Protein AF-A0A370EJF9-F1 (afdb_monomer)

Mean predicted aligned error: 8.33 Å

Secondary structure (DSSP, 8-state):
--SS-------S--GGG----TTS-EEETTEEEEEEEEEEEE-TTS-EEEEEEEEEEEHHHHHH--HHHHHHHHHHHHHHHHHH-TTGGG-EEEEEEEEE-TTT--EEEEEEEEEE-TTS-EEEEEEEEEE-TT--EEEE-

Radius of gyration: 15.59 Å; Cα contacts (8 Å, |Δi|>4): 254; chains: 1; bounding box: 40×40×39 Å

Solvent-accessible surface area (backbone atoms only — not comparable to full-atom values): 8155 Å² total; per-residue (Å²): 140,79,97,71,94,68,82,78,78,85,70,90,79,72,93,84,69,33,69,76,69,96,80,69,63,42,80,55,98,72,27,37,35,35,60,80,39,78,26,47,44,73,37,63,80,76,41,77,40,76,24,38,34,31,40,40,29,43,51,72,62,53,72,74,58,46,56,67,53,52,54,49,38,52,51,49,47,54,47,54,57,38,70,74,38,92,47,27,81,49,36,37,69,48,36,40,41,37,36,52,39,87,91,75,66,28,34,39,36,41,36,33,29,37,26,44,49,101,85,68,47,79,40,79,49,71,37,40,31,36,22,42,87,89,53,51,75,77,47,78,90

Structure (mmCIF, N/CA/C/O backbone):
data_AF-A0A370EJF9-F1
#
_entry.id   AF-A0A370EJF9-F1
#
loop_
_atom_site.group_PDB
_atom_site.id
_atom_site.type_symbol
_atom_site.label_atom_id
_atom_site.label_alt_id
_atom_site.label_comp_id
_atom_site.label_asym_id
_atom_site.label_entity_id
_atom_site.label_seq_id
_atom_site.pdbx_PDB_ins_code
_atom_site.Cartn_x
_atom_site.Cartn_y
_atom_site.Cartn_z
_atom_site.occupancy
_atom_site.B_iso_or_equiv
_atom_site.auth_seq_id
_atom_site.auth_comp_id
_atom_site.auth_asym_id
_atom_site.auth_atom_id
_atom_site.pdbx_PDB_model_num
ATOM 1 N N . MET A 1 1 ? -1.602 20.052 15.787 1.00 32.81 1 MET A N 1
ATOM 2 C CA . MET A 1 1 ? -1.852 21.000 14.675 1.00 32.81 1 MET A CA 1
ATOM 3 C C . MET A 1 1 ? -0.710 22.010 14.601 1.00 32.81 1 MET A C 1
ATOM 5 O O . MET A 1 1 ? -0.458 22.668 15.603 1.00 32.81 1 MET A O 1
ATOM 9 N N . ASN A 1 2 ? -0.017 22.143 13.465 1.00 31.80 2 ASN A N 1
ATOM 10 C CA . ASN A 1 2 ? 0.822 23.320 13.206 1.00 31.80 2 ASN A CA 1
ATOM 11 C C . ASN A 1 2 ? 0.270 24.083 11.994 1.00 31.80 2 ASN A C 1
ATOM 13 O O . ASN A 1 2 ? -0.265 23.487 11.064 1.00 31.80 2 ASN A O 1
ATOM 17 N N . LYS A 1 3 ? 0.336 25.410 12.072 1.00 31.47 3 LYS A N 1
ATOM 18 C CA . LYS A 1 3 ? -0.604 26.367 11.476 1.00 31.47 3 LYS A CA 1
ATOM 19 C C . LYS A 1 3 ? -0.404 26.692 9.989 1.00 31.47 3 LYS A C 1
ATOM 21 O O . LYS A 1 3 ? -1.158 27.507 9.482 1.00 31.47 3 LYS A O 1
ATOM 26 N N . ASN A 1 4 ? 0.533 26.064 9.274 1.00 33.19 4 ASN A N 1
ATOM 27 C CA . ASN A 1 4 ? 0.946 26.534 7.939 1.00 33.19 4 ASN A CA 1
ATOM 28 C C . ASN A 1 4 ? 1.016 25.445 6.848 1.00 33.19 4 ASN A C 1
ATOM 30 O O . ASN A 1 4 ? 1.988 25.394 6.101 1.00 33.19 4 ASN A O 1
ATOM 34 N N . GLY A 1 5 ? -0.003 24.585 6.738 1.00 37.56 5 GLY A N 1
ATOM 35 C CA . GLY A 1 5 ? -0.481 24.047 5.447 1.00 37.56 5 GLY A CA 1
ATOM 36 C C . GLY A 1 5 ? 0.533 23.538 4.405 1.00 37.56 5 GLY A C 1
ATOM 37 O O . GLY A 1 5 ? 0.266 23.653 3.217 1.00 37.56 5 GLY A O 1
ATOM 38 N N . THR A 1 6 ? 1.682 22.988 4.807 1.00 31.28 6 THR A N 1
ATOM 39 C CA . THR A 1 6 ? 2.670 22.421 3.878 1.00 31.28 6 THR A CA 1
ATOM 40 C C . THR A 1 6 ? 3.416 21.292 4.581 1.00 31.28 6 THR A C 1
ATOM 42 O O . THR A 1 6 ? 4.227 21.530 5.480 1.00 31.28 6 THR A O 1
ATOM 45 N N . TYR A 1 7 ? 3.120 20.046 4.215 1.00 34.88 7 TYR A N 1
ATOM 46 C CA . TYR A 1 7 ? 3.861 18.891 4.713 1.00 34.88 7 TYR A CA 1
ATOM 47 C C . TYR A 1 7 ? 5.218 18.856 4.008 1.00 34.88 7 TYR A C 1
ATOM 49 O O . TYR A 1 7 ? 5.296 18.861 2.781 1.00 34.88 7 TYR A O 1
ATOM 57 N N . LYS A 1 8 ? 6.296 18.884 4.800 1.00 31.67 8 LYS A N 1
ATOM 58 C CA . LYS A 1 8 ? 7.680 18.749 4.330 1.00 31.67 8 LYS A CA 1
ATOM 59 C C . LYS A 1 8 ? 7.775 17.551 3.381 1.00 31.67 8 LYS A C 1
ATOM 61 O O . LYS A 1 8 ? 7.628 16.413 3.822 1.00 31.67 8 LYS A O 1
ATOM 66 N N . TYR A 1 9 ? 8.079 17.825 2.112 1.00 35.16 9 TYR A N 1
ATOM 67 C CA . TYR A 1 9 ? 8.645 16.852 1.181 1.00 35.16 9 TYR A CA 1
ATOM 68 C C . TYR A 1 9 ? 9.746 16.093 1.910 1.00 35.16 9 TYR A C 1
ATOM 70 O O . TYR A 1 9 ? 10.705 16.705 2.397 1.00 35.16 9 TYR A O 1
ATOM 78 N N . VAL A 1 10 ? 9.589 14.776 2.048 1.00 33.88 10 VAL A N 1
ATOM 79 C CA . VAL A 1 10 ? 10.596 13.986 2.741 1.00 33.88 10 VAL A CA 1
ATOM 80 C C . VAL A 1 10 ? 11.775 13.776 1.807 1.00 33.88 10 VAL A C 1
ATOM 82 O O . VAL A 1 10 ? 11.827 12.835 1.025 1.00 33.88 10 VAL A O 1
ATOM 85 N N . LYS A 1 11 ? 12.701 14.725 1.918 1.00 30.56 11 LYS A N 1
ATOM 86 C CA . LYS A 1 11 ? 14.081 14.677 1.456 1.00 30.56 11 LYS A CA 1
ATOM 87 C C . LYS A 1 11 ? 14.773 13.464 2.097 1.00 30.56 11 LYS A C 1
ATOM 89 O O . LYS A 1 11 ? 14.619 13.259 3.298 1.00 30.56 11 LYS A O 1
ATOM 94 N N . GLU A 1 12 ? 15.458 12.678 1.270 1.00 46.09 12 GLU A N 1
ATOM 95 C CA . GLU A 1 12 ? 16.369 11.560 1.579 1.00 46.09 12 GLU A CA 1
ATOM 96 C C . GLU A 1 12 ? 16.720 11.355 3.066 1.00 46.09 12 GLU A C 1
ATOM 98 O O . GLU A 1 12 ? 17.545 12.102 3.582 1.00 46.09 12 GLU A O 1
ATOM 103 N N . VAL A 1 13 ? 16.187 10.319 3.739 1.00 35.22 13 VAL A N 1
ATOM 104 C CA . VAL A 1 13 ? 16.800 9.758 4.965 1.00 35.22 13 VAL A CA 1
ATOM 105 C C . VAL A 1 13 ? 16.370 8.293 5.212 1.00 35.22 13 VAL A C 1
ATOM 107 O O . VAL A 1 13 ? 15.187 8.003 5.344 1.00 35.22 13 VAL A O 1
ATOM 110 N N . SER A 1 14 ? 17.380 7.417 5.297 1.00 34.59 14 SER A N 1
ATOM 111 C CA . SER A 1 14 ? 17.544 6.108 5.974 1.00 34.59 14 SER A CA 1
ATOM 112 C C . SER A 1 14 ? 16.376 5.128 6.220 1.00 34.59 14 SER A C 1
ATOM 114 O O . SER A 1 14 ? 15.350 5.465 6.803 1.00 34.59 14 SER A O 1
ATOM 116 N N . ASP A 1 15 ? 16.693 3.849 5.996 1.00 43.81 15 ASP A N 1
ATOM 117 C CA . ASP A 1 15 ? 15.992 2.572 6.246 1.00 43.81 15 ASP A CA 1
ATOM 118 C C . ASP A 1 15 ? 15.295 2.373 7.623 1.00 43.81 15 ASP A C 1
ATOM 120 O O . ASP A 1 15 ? 14.687 1.333 7.865 1.00 43.81 15 ASP A O 1
ATOM 124 N N . LYS A 1 16 ? 15.341 3.341 8.549 1.00 42.41 16 LYS A N 1
ATOM 125 C CA . LYS A 1 16 ? 14.765 3.227 9.906 1.00 42.41 16 LYS A CA 1
ATOM 126 C C . LYS A 1 16 ? 13.274 3.585 10.005 1.00 42.41 16 LYS A C 1
ATOM 128 O O . LYS A 1 16 ? 12.663 3.314 11.037 1.00 42.41 16 LYS A O 1
ATOM 133 N N . ASP A 1 17 ? 12.679 4.154 8.956 1.00 54.00 17 ASP A N 1
ATOM 134 C CA . ASP A 1 17 ? 11.293 4.656 8.970 1.00 54.00 17 ASP A CA 1
ATOM 135 C C . ASP A 1 17 ? 10.234 3.710 8.369 1.00 54.00 17 ASP A C 1
ATOM 137 O O . ASP A 1 17 ? 9.057 4.070 8.335 1.00 54.00 17 ASP A O 1
ATOM 141 N N . GLY A 1 18 ? 10.613 2.497 7.944 1.00 53.00 18 GLY A N 1
ATOM 142 C CA . GLY A 1 18 ? 9.666 1.478 7.463 1.00 53.00 18 GLY A CA 1
ATOM 143 C C . GLY A 1 18 ? 9.023 1.802 6.111 1.00 53.00 18 GLY A C 1
ATOM 144 O O . GLY A 1 18 ? 7.843 1.534 5.912 1.00 53.00 18 GLY A O 1
ATOM 145 N N . ARG A 1 19 ? 9.773 2.414 5.194 1.00 61.88 19 ARG A N 1
ATOM 146 C CA . ARG A 1 19 ? 9.307 2.744 3.838 1.00 61.88 19 ARG A CA 1
ATOM 147 C C . ARG A 1 19 ? 9.575 1.615 2.855 1.00 61.88 19 ARG A C 1
ATOM 149 O O . ARG A 1 19 ? 10.440 0.775 3.091 1.00 61.88 19 ARG A O 1
ATOM 156 N N . ILE A 1 20 ? 8.860 1.641 1.734 1.00 63.22 20 ILE A N 1
ATOM 157 C CA . ILE A 1 20 ? 9.111 0.738 0.609 1.00 63.22 20 ILE A CA 1
ATOM 158 C C . ILE A 1 20 ? 10.461 1.098 -0.015 1.00 63.22 20 ILE A C 1
ATOM 160 O O . ILE A 1 20 ? 10.662 2.2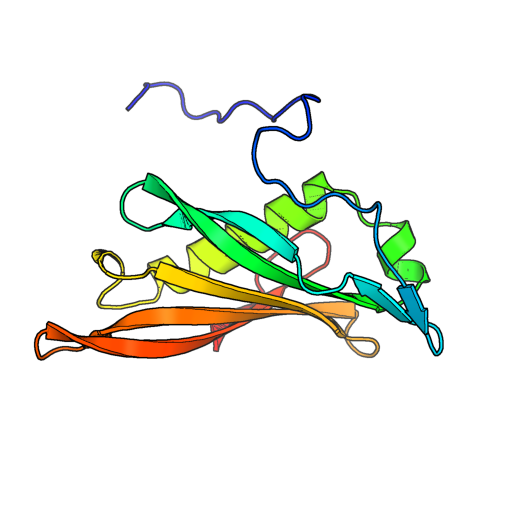53 -0.39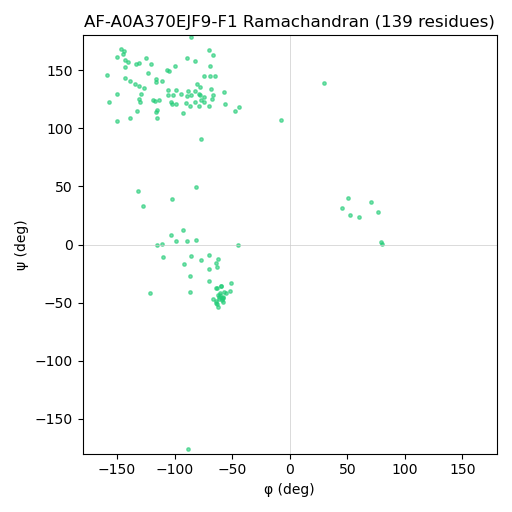2 1.00 63.22 20 ILE A O 1
ATOM 164 N N . LEU A 1 21 ? 11.349 0.106 -0.124 1.00 60.38 21 LEU A N 1
ATOM 165 C CA . LEU A 1 21 ? 12.661 0.219 -0.762 1.00 60.38 21 LEU A CA 1
ATOM 166 C C . LEU A 1 21 ? 12.730 -0.747 -1.945 1.00 60.38 21 LEU A C 1
ATOM 168 O O . LEU A 1 21 ? 12.554 -1.953 -1.768 1.00 60.38 21 LEU A O 1
ATOM 172 N N . LEU A 1 22 ? 13.034 -0.256 -3.145 1.00 65.50 22 LEU A N 1
ATOM 173 C CA . LEU A 1 22 ? 13.030 -1.060 -4.377 1.00 65.50 22 LEU A CA 1
ATOM 174 C C . LEU A 1 22 ? 14.318 -1.877 -4.564 1.00 65.50 22 LEU A C 1
ATOM 176 O O . LEU A 1 22 ? 14.950 -1.848 -5.614 1.00 65.50 22 LEU A O 1
ATOM 180 N N . LYS A 1 23 ? 14.735 -2.610 -3.528 1.00 63.72 23 LYS A N 1
ATOM 181 C CA . LYS A 1 23 ? 16.022 -3.330 -3.508 1.00 63.72 23 LYS A CA 1
ATOM 182 C C . LYS A 1 23 ? 15.892 -4.856 -3.567 1.00 63.72 23 LYS A C 1
ATOM 184 O O . LYS A 1 23 ? 16.888 -5.530 -3.787 1.00 63.72 23 LYS A O 1
ATOM 189 N N . ASN A 1 24 ? 14.680 -5.396 -3.402 1.00 68.19 24 ASN A N 1
ATOM 190 C CA . ASN A 1 24 ? 14.426 -6.836 -3.225 1.00 68.19 24 ASN A CA 1
ATOM 191 C C . ASN A 1 24 ? 13.380 -7.405 -4.201 1.00 68.19 24 ASN A C 1
ATOM 193 O O . ASN A 1 24 ? 12.611 -8.292 -3.833 1.00 68.19 24 ASN A O 1
ATOM 197 N N . PHE A 1 25 ? 13.307 -6.885 -5.427 1.00 77.88 25 PHE A N 1
ATOM 198 C CA . PHE A 1 25 ? 12.370 -7.388 -6.432 1.00 77.88 25 PHE A CA 1
ATOM 199 C C . PHE A 1 25 ? 12.906 -8.633 -7.159 1.00 77.88 25 PHE A C 1
ATOM 201 O O . PHE A 1 25 ? 14.107 -8.894 -7.199 1.00 77.88 25 PHE A O 1
ATOM 208 N N . LYS A 1 26 ? 11.990 -9.411 -7.732 1.00 85.50 26 LYS A N 1
ATOM 209 C CA . LYS A 1 26 ? 12.254 -10.570 -8.586 1.00 85.50 26 LYS A CA 1
ATOM 210 C C . LYS A 1 26 ? 11.712 -10.285 -9.979 1.00 85.50 26 LYS A C 1
ATOM 212 O O . LYS A 1 26 ? 10.619 -9.740 -10.098 1.00 85.50 26 LYS A O 1
ATOM 217 N N . GLU A 1 27 ? 12.446 -10.684 -11.009 1.00 85.38 27 GLU A N 1
ATOM 218 C CA . GLU A 1 27 ? 11.926 -10.688 -12.378 1.00 85.38 27 GLU A CA 1
ATOM 219 C C . GLU A 1 27 ? 11.371 -12.083 -12.698 1.00 85.38 27 GLU A C 1
ATOM 221 O O . GLU A 1 27 ? 12.051 -13.084 -12.458 1.00 85.38 27 GLU A O 1
ATOM 226 N N . ALA A 1 28 ? 10.144 -12.160 -13.211 1.00 84.62 28 ALA A N 1
ATOM 227 C CA . ALA A 1 28 ? 9.525 -13.399 -13.683 1.00 84.62 28 ALA A CA 1
ATOM 228 C C . ALA A 1 28 ? 8.546 -13.086 -14.821 1.00 84.62 28 ALA A C 1
ATOM 230 O O . ALA A 1 28 ? 7.712 -12.200 -14.673 1.00 84.62 28 ALA A O 1
ATOM 231 N N . ASP A 1 29 ? 8.657 -13.791 -15.950 1.00 85.62 29 ASP A N 1
ATOM 232 C CA . ASP A 1 29 ? 7.722 -13.703 -17.085 1.00 85.62 29 ASP A CA 1
ATOM 233 C C . ASP A 1 29 ? 7.428 -12.267 -17.578 1.00 85.62 29 ASP A C 1
ATOM 235 O O . ASP A 1 29 ? 6.297 -11.912 -17.894 1.00 85.62 29 ASP A O 1
ATOM 239 N N . GLY A 1 30 ? 8.456 -11.409 -17.627 1.00 82.88 30 GLY A N 1
ATOM 240 C CA . GLY A 1 30 ? 8.325 -10.001 -18.047 1.00 82.88 30 GLY A CA 1
ATOM 241 C C . GLY A 1 30 ? 7.765 -9.057 -16.972 1.00 82.88 30 GLY A C 1
ATOM 242 O O . GLY A 1 30 ? 7.617 -7.856 -17.214 1.00 82.88 30 GLY A O 1
ATOM 243 N N . LEU A 1 31 ? 7.501 -9.579 -15.775 1.00 87.38 31 LEU A N 1
ATOM 244 C CA . LEU A 1 31 ? 7.021 -8.833 -14.623 1.00 87.38 31 LEU A CA 1
ATOM 245 C C . LEU A 1 31 ? 8.127 -8.623 -13.590 1.00 87.38 31 LEU A C 1
ATOM 247 O O . LEU A 1 31 ? 9.011 -9.457 -13.392 1.00 87.38 31 LEU A O 1
ATOM 251 N N . ILE A 1 32 ? 8.015 -7.506 -12.885 1.00 88.44 32 ILE A N 1
ATOM 252 C CA . ILE A 1 32 ? 8.727 -7.192 -11.659 1.00 88.44 32 ILE A CA 1
ATOM 253 C C . ILE A 1 32 ? 7.792 -7.474 -10.493 1.00 88.44 32 ILE A C 1
ATOM 255 O O . ILE A 1 32 ? 6.716 -6.888 -10.375 1.00 88.44 32 ILE A O 1
ATOM 259 N N . ILE A 1 33 ? 8.226 -8.370 -9.617 1.00 88.06 33 ILE A N 1
ATOM 260 C CA . ILE A 1 33 ? 7.498 -8.777 -8.425 1.00 88.06 33 ILE A CA 1
ATOM 261 C C . ILE A 1 33 ? 8.308 -8.349 -7.217 1.00 88.06 33 ILE A C 1
ATOM 263 O O . ILE A 1 33 ? 9.397 -8.861 -6.961 1.00 88.06 33 ILE A O 1
ATOM 267 N N . TYR A 1 34 ? 7.752 -7.448 -6.428 1.00 84.62 34 TYR A N 1
ATOM 268 C CA . TYR A 1 34 ? 8.278 -7.142 -5.115 1.00 84.62 34 TYR A CA 1
ATOM 269 C C . TYR A 1 34 ? 7.566 -8.010 -4.074 1.00 84.62 34 TYR A C 1
ATOM 271 O O . TYR A 1 34 ? 6.349 -7.873 -3.885 1.00 84.62 34 TYR A O 1
ATOM 279 N N . PRO A 1 35 ? 8.296 -8.941 -3.434 1.00 83.75 35 PRO A N 1
ATOM 280 C CA . PRO A 1 35 ? 7.715 -9.904 -2.518 1.00 83.75 35 PRO A CA 1
ATOM 281 C C . PRO A 1 35 ? 7.163 -9.216 -1.270 1.00 83.75 35 PRO A C 1
ATOM 283 O O . PRO A 1 35 ? 7.513 -8.081 -0.949 1.00 83.75 35 PRO A O 1
ATOM 286 N N . GLU A 1 36 ? 6.308 -9.939 -0.549 1.00 87.44 36 GLU A N 1
ATOM 287 C CA . GLU A 1 36 ? 5.705 -9.441 0.682 1.00 87.44 36 GLU A CA 1
ATOM 288 C C . GLU A 1 36 ? 6.783 -9.010 1.691 1.00 87.44 36 GLU A C 1
ATOM 290 O O . GLU A 1 36 ? 7.621 -9.807 2.114 1.00 87.44 36 GLU A O 1
ATOM 295 N N . SER A 1 37 ? 6.745 -7.738 2.078 1.00 84.19 37 SER A N 1
ATOM 296 C CA . SER A 1 37 ? 7.631 -7.122 3.066 1.00 84.19 37 SER A CA 1
ATOM 297 C C . SER A 1 37 ? 6.816 -6.331 4.088 1.00 84.19 37 SER A C 1
ATOM 299 O O . SER A 1 37 ? 5.697 -5.915 3.794 1.00 84.19 37 SER A O 1
ATOM 301 N N . LEU A 1 38 ? 7.353 -6.118 5.288 1.00 85.38 38 LEU A N 1
ATOM 302 C CA . LEU A 1 38 ? 6.704 -5.264 6.283 1.00 85.38 38 LEU A CA 1
ATOM 303 C C . LEU A 1 38 ? 7.086 -3.800 6.061 1.00 85.38 38 LEU A C 1
ATOM 305 O O . LEU A 1 38 ? 8.269 -3.464 6.005 1.00 85.38 38 LEU A O 1
ATOM 309 N N . ILE A 1 39 ? 6.076 -2.939 5.985 1.00 86.38 39 ILE A N 1
ATOM 310 C CA . ILE A 1 39 ? 6.211 -1.482 5.912 1.00 86.38 39 ILE A CA 1
ATOM 311 C C . ILE A 1 39 ? 5.411 -0.825 7.032 1.00 86.38 39 ILE A C 1
ATOM 313 O O . ILE A 1 39 ? 4.501 -1.434 7.591 1.00 86.38 39 ILE A O 1
ATOM 317 N N . LYS A 1 40 ? 5.731 0.428 7.353 1.00 85.31 40 LYS A N 1
ATOM 318 C CA . LYS A 1 40 ? 5.030 1.211 8.368 1.00 85.31 40 LYS A CA 1
ATOM 319 C C . LYS A 1 40 ? 4.081 2.205 7.726 1.00 85.31 40 LYS A C 1
ATOM 321 O O . LYS A 1 40 ? 4.510 3.096 6.998 1.00 85.31 40 LYS A O 1
ATOM 326 N N . ILE A 1 41 ? 2.801 2.077 8.054 1.00 86.62 41 ILE A N 1
ATOM 327 C CA . ILE A 1 41 ? 1.736 2.972 7.595 1.00 86.62 41 ILE A CA 1
ATOM 328 C C . ILE A 1 41 ? 1.024 3.555 8.806 1.00 86.62 41 ILE A C 1
ATOM 330 O O . ILE A 1 41 ? 0.929 2.920 9.854 1.00 86.62 41 ILE A O 1
ATOM 334 N N . GLU A 1 42 ? 0.557 4.787 8.668 1.00 84.06 42 GLU A N 1
ATOM 335 C CA . GLU A 1 42 ? -0.248 5.452 9.680 1.00 84.06 42 GLU A CA 1
ATOM 336 C C . GLU A 1 42 ? -1.700 4.9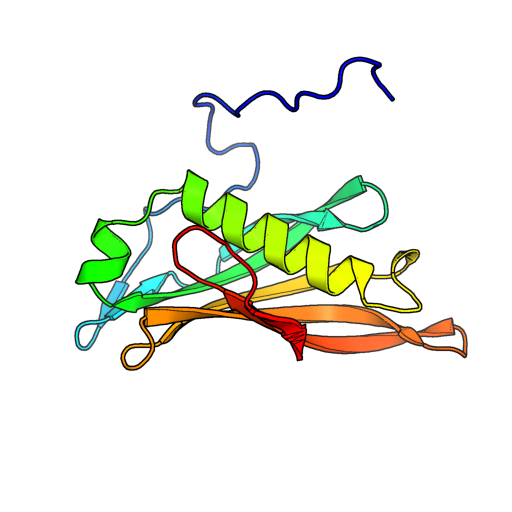42 9.648 1.00 84.06 42 GLU A C 1
ATOM 338 O O . GLU A 1 42 ? -2.324 4.873 8.585 1.00 84.06 42 GLU A O 1
ATOM 343 N N . ASN A 1 43 ? -2.228 4.541 10.807 1.00 83.81 43 ASN A N 1
ATOM 344 C CA . ASN A 1 43 ? -3.633 4.167 10.968 1.00 83.81 43 ASN A CA 1
ATOM 345 C C . ASN A 1 43 ? -4.509 5.392 11.304 1.00 83.81 43 ASN A C 1
ATOM 347 O O . ASN A 1 43 ? -4.025 6.517 11.395 1.00 83.81 43 ASN A O 1
ATOM 351 N N . ALA A 1 44 ? -5.801 5.167 11.556 1.00 84.81 44 ALA A N 1
ATOM 352 C CA . ALA A 1 44 ? -6.733 6.240 11.906 1.00 84.81 44 ALA A CA 1
ATOM 353 C C . ALA A 1 44 ? -6.432 6.964 13.238 1.00 84.81 44 ALA A C 1
ATOM 355 O O . ALA A 1 44 ? -6.948 8.057 13.455 1.00 84.81 44 ALA A O 1
ATOM 356 N N . ASP A 1 45 ? -5.598 6.380 14.108 1.00 84.62 45 ASP A N 1
ATOM 357 C CA . ASP A 1 45 ? -5.140 6.982 15.370 1.00 84.62 45 ASP A CA 1
ATOM 358 C C . ASP A 1 45 ? -3.812 7.747 15.218 1.00 84.62 45 ASP A C 1
ATOM 360 O O . ASP A 1 45 ? -3.147 8.030 16.217 1.00 84.62 45 ASP A O 1
ATOM 364 N N . GLU A 1 46 ? -3.368 8.009 13.986 1.00 83.94 46 GLU A N 1
ATOM 365 C CA . GLU A 1 46 ? -2.064 8.616 13.685 1.00 83.94 46 GLU A CA 1
ATOM 366 C C . GLU A 1 46 ? -0.868 7.779 14.202 1.00 83.94 46 GLU A C 1
ATOM 368 O O . GLU A 1 46 ? 0.237 8.279 14.434 1.00 83.94 46 GLU A O 1
ATOM 373 N N . LYS A 1 47 ? -1.062 6.464 14.401 1.00 85.62 47 LYS A N 1
ATOM 374 C CA . LYS A 1 47 ? -0.008 5.540 14.843 1.00 85.62 47 LYS A CA 1
ATOM 375 C C . LYS A 1 47 ? 0.577 4.790 13.659 1.00 85.62 47 LYS A C 1
ATOM 377 O O . LYS A 1 47 ? -0.146 4.198 12.860 1.00 85.62 47 LYS A O 1
ATOM 382 N N . LYS A 1 48 ? 1.910 4.729 13.604 1.00 87.19 48 LYS A N 1
ATOM 383 C CA . LYS A 1 48 ? 2.631 3.856 12.670 1.00 87.19 48 LYS A CA 1
ATOM 384 C C . LYS A 1 48 ? 2.449 2.392 13.081 1.00 87.19 48 LYS A C 1
ATOM 386 O O . LYS A 1 48 ? 2.886 2.005 14.165 1.00 87.19 48 LYS A O 1
ATOM 391 N N . ILE A 1 49 ? 1.865 1.590 12.201 1.00 87.31 49 ILE A N 1
ATOM 392 C CA . ILE A 1 49 ? 1.672 0.147 12.371 1.00 87.31 49 ILE A CA 1
ATOM 393 C C . ILE A 1 49 ? 2.372 -0.627 11.255 1.00 87.31 49 ILE A C 1
ATOM 395 O O . ILE A 1 49 ? 2.572 -0.092 10.165 1.00 87.31 49 ILE A O 1
ATOM 399 N N . ASP A 1 50 ? 2.715 -1.885 11.523 1.00 90.00 50 ASP A N 1
ATOM 400 C CA . ASP A 1 50 ? 3.296 -2.767 10.513 1.00 90.00 50 ASP A CA 1
ATOM 401 C C . ASP A 1 50 ? 2.201 -3.315 9.586 1.00 90.00 50 ASP A C 1
ATOM 403 O O . ASP A 1 50 ? 1.186 -3.854 10.035 1.00 90.00 50 ASP A O 1
ATOM 407 N N . VAL A 1 51 ? 2.430 -3.189 8.282 1.00 89.94 51 VAL A N 1
ATOM 408 C CA . VAL A 1 51 ? 1.529 -3.605 7.206 1.00 89.94 51 VAL A CA 1
ATOM 409 C C . VAL A 1 51 ? 2.319 -4.428 6.201 1.00 89.94 51 VAL A C 1
ATOM 411 O O . VAL A 1 51 ? 3.441 -4.082 5.836 1.00 89.94 51 VAL A O 1
ATOM 414 N N . LYS A 1 52 ? 1.734 -5.531 5.739 1.00 93.12 52 LYS A N 1
ATOM 415 C CA . LYS A 1 52 ? 2.320 -6.351 4.677 1.00 93.12 52 LYS A CA 1
ATOM 416 C C . LYS A 1 52 ? 2.161 -5.643 3.339 1.00 93.12 52 LYS A C 1
ATOM 418 O O . LYS A 1 52 ? 1.048 -5.301 2.965 1.00 93.12 52 LYS A O 1
ATOM 423 N N . PHE A 1 53 ? 3.245 -5.461 2.605 1.00 90.81 53 PHE A N 1
ATOM 424 C CA . PHE A 1 53 ? 3.243 -4.810 1.306 1.00 90.81 53 PHE A CA 1
ATOM 425 C C . PHE A 1 53 ? 3.912 -5.675 0.252 1.00 90.81 53 PHE A C 1
ATOM 427 O O . PHE A 1 53 ? 5.004 -6.196 0.472 1.00 90.81 53 PHE A O 1
ATOM 434 N N . SER A 1 54 ? 3.274 -5.770 -0.906 1.00 91.62 54 SER A N 1
ATOM 435 C CA . SER A 1 54 ? 3.817 -6.394 -2.110 1.00 91.62 54 SER A CA 1
ATOM 436 C C . SER A 1 54 ? 3.359 -5.609 -3.332 1.00 91.62 54 SER A C 1
ATOM 438 O O . SER A 1 54 ? 2.272 -5.028 -3.308 1.00 91.62 54 SER A O 1
ATOM 440 N N . PHE A 1 5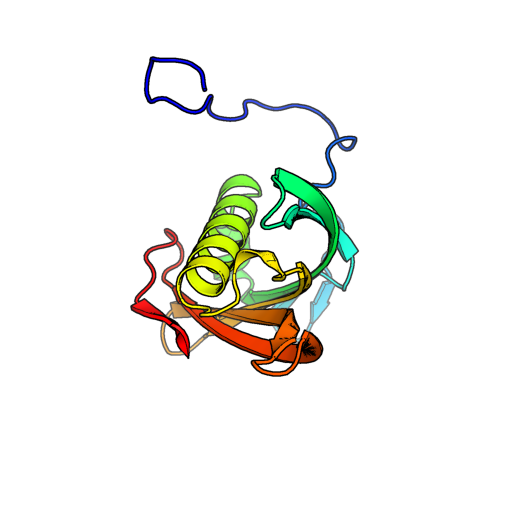5 ? 4.132 -5.639 -4.416 1.00 89.38 55 PHE A N 1
ATOM 441 C CA . PHE A 1 55 ? 3.631 -5.142 -5.695 1.00 89.38 55 PHE A CA 1
ATOM 442 C C . PHE A 1 55 ? 4.060 -6.006 -6.874 1.00 89.38 55 PHE A C 1
ATOM 444 O O . PHE A 1 55 ? 5.059 -6.723 -6.812 1.00 89.38 55 PHE A O 1
ATOM 451 N N . ILE A 1 56 ? 3.283 -5.917 -7.947 1.00 92.00 56 ILE A N 1
ATOM 452 C CA . ILE A 1 56 ? 3.524 -6.560 -9.231 1.00 92.00 56 ILE A CA 1
ATOM 453 C C . ILE A 1 56 ? 3.401 -5.485 -10.309 1.00 92.00 56 ILE A C 1
ATOM 455 O O . ILE A 1 56 ? 2.424 -4.737 -10.332 1.00 92.00 56 ILE A O 1
ATOM 459 N N . SER A 1 57 ? 4.390 -5.390 -11.191 1.00 89.88 57 SER A N 1
ATOM 460 C CA . SER A 1 57 ? 4.366 -4.463 -12.322 1.00 89.88 57 SER A CA 1
ATOM 461 C C . SER A 1 57 ? 5.043 -5.051 -13.551 1.00 89.88 57 SER A C 1
ATOM 463 O O . SER A 1 57 ? 5.795 -6.013 -13.453 1.00 89.88 57 SER A O 1
ATOM 465 N N . THR A 1 58 ? 4.799 -4.467 -14.717 1.00 88.31 58 THR A N 1
ATOM 466 C CA . THR A 1 58 ? 5.619 -4.695 -15.914 1.00 88.31 58 THR A CA 1
ATOM 467 C C . THR A 1 58 ? 6.998 -4.065 -15.741 1.00 88.31 58 THR A C 1
ATOM 469 O O . THR A 1 58 ? 7.134 -3.064 -15.038 1.00 88.31 58 THR A O 1
ATOM 472 N N . LYS A 1 59 ? 8.019 -4.590 -16.426 1.00 82.88 59 LYS A N 1
ATOM 473 C CA . LYS A 1 59 ? 9.377 -4.022 -16.374 1.00 82.88 59 LYS A CA 1
ATOM 474 C C . LYS A 1 59 ? 9.448 -2.550 -16.796 1.00 82.88 59 LYS A C 1
ATOM 476 O O . LYS A 1 59 ? 10.133 -1.772 -16.135 1.00 82.88 59 LYS A O 1
ATOM 481 N N . ASP A 1 60 ? 8.716 -2.180 -17.843 1.00 82.88 60 ASP A N 1
ATOM 482 C CA . ASP A 1 60 ? 8.709 -0.813 -18.370 1.00 82.88 60 ASP A CA 1
ATOM 483 C C . ASP A 1 60 ? 8.175 0.172 -17.329 1.00 82.88 60 ASP A C 1
ATOM 485 O O . ASP A 1 60 ? 8.878 1.103 -16.944 1.00 82.88 60 ASP A O 1
ATOM 489 N N . GLU A 1 61 ? 6.990 -0.093 -16.783 1.00 83.81 61 GLU A N 1
ATOM 490 C CA . GLU A 1 61 ? 6.408 0.742 -15.730 1.00 83.81 61 GLU A CA 1
ATOM 491 C C . GLU A 1 61 ? 7.239 0.722 -14.435 1.00 83.81 61 GLU A C 1
ATOM 493 O O . GLU A 1 61 ? 7.410 1.740 -13.772 1.00 83.81 61 GLU A O 1
ATOM 498 N N . PHE A 1 62 ? 7.827 -0.415 -14.058 1.00 82.88 62 PHE A N 1
ATOM 499 C CA . PHE A 1 62 ? 8.710 -0.447 -12.892 1.00 82.88 62 PHE A CA 1
ATOM 500 C C . PHE A 1 62 ? 9.912 0.498 -13.044 1.00 82.88 62 PHE A C 1
ATOM 502 O O . PHE A 1 62 ? 10.335 1.113 -12.068 1.00 82.88 62 PHE A O 1
ATOM 509 N N . SER A 1 63 ? 10.444 0.639 -14.262 1.00 78.56 63 SER A N 1
ATOM 510 C CA . SER A 1 63 ? 11.599 1.499 -14.536 1.00 78.56 63 SER A CA 1
ATOM 511 C C . SER A 1 63 ? 11.304 3.000 -14.424 1.00 78.56 63 SER A C 1
ATOM 513 O O . SER A 1 63 ? 12.230 3.787 -14.222 1.00 78.56 63 SER A O 1
ATOM 515 N N . THR A 1 64 ? 10.034 3.401 -14.528 1.00 79.75 64 THR A N 1
ATOM 516 C CA . THR A 1 64 ? 9.596 4.802 -14.410 1.00 79.75 64 THR A CA 1
ATOM 517 C C . THR A 1 64 ? 9.207 5.171 -12.977 1.00 79.75 64 THR A C 1
ATOM 519 O O . THR A 1 64 ? 9.156 6.355 -12.629 1.00 79.75 64 THR A O 1
ATOM 522 N N . LEU A 1 65 ? 8.965 4.177 -12.117 1.00 77.62 65 LEU A N 1
ATOM 523 C CA . LEU A 1 65 ? 8.561 4.392 -10.737 1.00 77.62 65 LEU A CA 1
ATOM 524 C C . LEU A 1 65 ? 9.724 4.786 -9.829 1.00 77.62 65 LEU A C 1
ATOM 526 O O . LEU A 1 65 ? 10.778 4.15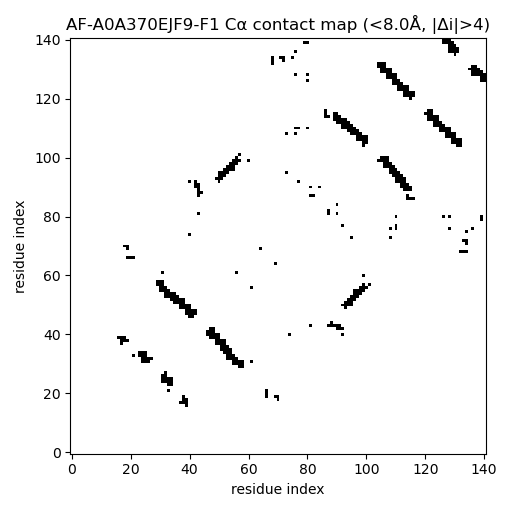4 -9.779 1.00 77.62 65 LEU A O 1
ATOM 530 N N . THR A 1 66 ? 9.465 5.784 -8.989 1.00 81.25 66 THR A N 1
ATOM 531 C CA . THR A 1 66 ? 10.336 6.113 -7.859 1.00 81.25 66 THR A CA 1
ATOM 532 C C . THR A 1 66 ? 9.769 5.532 -6.568 1.00 81.25 66 THR A C 1
ATOM 534 O O . THR A 1 66 ? 8.552 5.393 -6.420 1.00 81.25 66 THR A O 1
ATOM 537 N N . GLU A 1 67 ? 10.630 5.265 -5.582 1.00 79.62 67 GLU A N 1
ATOM 538 C CA . GLU A 1 67 ? 10.186 4.896 -4.228 1.00 79.62 67 GLU A CA 1
ATOM 539 C C . GLU A 1 67 ? 9.176 5.917 -3.680 1.00 79.62 67 GLU A C 1
ATOM 541 O O . GLU A 1 67 ? 8.163 5.543 -3.089 1.00 79.62 67 GLU A O 1
ATOM 546 N N . SER A 1 68 ? 9.405 7.210 -3.923 1.00 79.62 68 SER A N 1
ATOM 547 C CA . SER A 1 68 ? 8.495 8.289 -3.526 1.00 79.62 68 SER A CA 1
ATOM 548 C C . SER A 1 68 ? 7.113 8.159 -4.166 1.00 79.62 68 SER A C 1
ATOM 550 O O . SER A 1 68 ? 6.115 8.322 -3.466 1.00 79.62 68 SER A O 1
ATOM 552 N N . SER A 1 69 ? 7.041 7.828 -5.459 1.00 80.50 69 SER A N 1
ATOM 553 C CA . SER A 1 69 ? 5.773 7.619 -6.170 1.00 80.50 69 SER A CA 1
ATOM 554 C C . SER A 1 69 ? 4.986 6.462 -5.559 1.00 80.50 69 SER A C 1
ATOM 556 O O . SER A 1 69 ? 3.803 6.609 -5.267 1.00 80.50 69 SER A O 1
ATOM 558 N N . ILE A 1 70 ? 5.650 5.339 -5.273 1.00 82.94 70 ILE A N 1
ATOM 559 C CA . ILE A 1 70 ? 4.999 4.171 -4.667 1.00 82.94 70 ILE A CA 1
ATOM 560 C C . ILE A 1 70 ? 4.489 4.497 -3.262 1.00 82.94 70 ILE A C 1
ATOM 562 O O . ILE A 1 70 ? 3.326 4.246 -2.951 1.00 82.94 70 ILE A O 1
ATOM 566 N N . ASN A 1 71 ? 5.329 5.102 -2.418 1.00 85.31 71 ASN A N 1
ATOM 567 C CA . ASN A 1 71 ? 4.916 5.492 -1.070 1.00 85.31 71 ASN A CA 1
ATOM 568 C C . ASN A 1 71 ? 3.736 6.488 -1.110 1.00 85.31 71 ASN A C 1
ATOM 570 O O . ASN A 1 71 ? 2.839 6.399 -0.272 1.00 85.31 71 ASN A O 1
ATOM 574 N N . LEU A 1 72 ? 3.696 7.398 -2.092 1.00 84.69 72 LEU A N 1
ATOM 575 C CA . LEU A 1 72 ? 2.577 8.323 -2.286 1.00 84.69 72 LEU A CA 1
ATOM 576 C C . LEU A 1 72 ? 1.290 7.596 -2.697 1.00 84.69 72 LEU A C 1
ATOM 578 O O . LEU A 1 72 ? 0.240 7.870 -2.120 1.00 84.69 72 LEU A O 1
ATOM 582 N N . MET A 1 73 ? 1.362 6.675 -3.661 1.00 88.06 73 MET A N 1
ATOM 583 C CA . MET A 1 73 ? 0.215 5.874 -4.104 1.00 88.06 73 MET A CA 1
ATOM 584 C C . MET A 1 73 ? -0.377 5.054 -2.953 1.00 88.06 73 MET A C 1
ATOM 586 O O . MET A 1 73 ? -1.584 5.091 -2.721 1.00 88.06 73 MET A O 1
ATOM 590 N N . VAL A 1 74 ? 0.478 4.387 -2.173 1.00 90.31 74 VAL A N 1
ATOM 591 C CA . VAL A 1 74 ? 0.067 3.617 -0.990 1.00 90.31 74 VAL A CA 1
ATOM 592 C C . VAL A 1 74 ? -0.595 4.510 0.056 1.00 90.31 74 VAL A C 1
ATOM 594 O O . VAL A 1 74 ? -1.661 4.168 0.569 1.00 90.31 74 VAL A O 1
ATOM 597 N N . ALA A 1 75 ? 0.002 5.665 0.361 1.00 89.38 75 ALA A N 1
ATOM 598 C CA . ALA A 1 75 ? -0.559 6.604 1.328 1.00 89.38 75 ALA A CA 1
ATOM 599 C C . ALA A 1 75 ? -1.929 7.135 0.878 1.00 89.38 75 ALA A C 1
ATOM 601 O O . ALA A 1 75 ? -2.860 7.166 1.682 1.00 89.38 75 ALA A O 1
ATOM 602 N N . LYS A 1 76 ? -2.068 7.496 -0.405 1.00 90.69 76 LYS A N 1
ATOM 603 C CA . LYS A 1 76 ? -3.334 7.951 -0.991 1.00 90.69 76 LYS A CA 1
ATOM 604 C C . LYS A 1 76 ? -4.402 6.861 -0.949 1.00 90.69 76 LYS A C 1
ATOM 606 O O . LYS A 1 76 ? -5.476 7.117 -0.424 1.00 90.69 76 LYS A O 1
ATOM 611 N N . ALA A 1 77 ? -4.110 5.645 -1.419 1.00 91.94 77 ALA A N 1
ATOM 612 C CA . ALA A 1 77 ? -5.077 4.545 -1.372 1.00 91.94 77 ALA A CA 1
ATOM 613 C C . ALA A 1 77 ? -5.540 4.251 0.059 1.00 91.94 77 ALA A C 1
ATOM 615 O O . ALA A 1 77 ? -6.736 4.136 0.312 1.00 91.94 77 ALA A O 1
ATOM 616 N N . ASN A 1 78 ? -4.600 4.183 1.006 1.00 92.94 78 ASN A N 1
ATOM 617 C CA . ASN A 1 78 ? -4.918 3.955 2.412 1.00 92.94 78 ASN A CA 1
ATOM 618 C C . ASN A 1 78 ? -5.816 5.059 2.985 1.00 92.94 78 ASN A C 1
ATOM 620 O O . ASN A 1 78 ? -6.760 4.770 3.718 1.00 92.94 78 ASN A O 1
ATOM 624 N N . PHE A 1 79 ? -5.531 6.313 2.638 1.00 91.00 79 PHE A N 1
ATOM 625 C CA . PHE A 1 79 ? -6.335 7.457 3.043 1.00 91.00 79 PHE A CA 1
ATOM 626 C C . PHE A 1 79 ? -7.750 7.393 2.454 1.00 91.00 79 PHE A C 1
ATOM 628 O O . PHE A 1 79 ? -8.713 7.479 3.209 1.00 91.00 79 PHE A O 1
ATOM 635 N N . GLU A 1 80 ? -7.892 7.178 1.145 1.00 92.94 80 GLU A N 1
ATOM 636 C CA . GLU A 1 80 ? -9.203 7.096 0.485 1.00 92.94 80 GLU A CA 1
ATOM 637 C C . GLU A 1 80 ? -10.069 5.974 1.070 1.00 92.94 80 GLU A C 1
ATOM 639 O O . GLU A 1 80 ? -11.217 6.204 1.457 1.00 92.94 80 GLU A O 1
ATOM 644 N N . VAL A 1 81 ? -9.499 4.774 1.229 1.00 92.31 81 VAL A N 1
ATOM 645 C CA . VAL A 1 81 ? -10.196 3.639 1.850 1.00 92.31 81 VAL A CA 1
ATOM 646 C C . VAL A 1 81 ? -10.659 3.992 3.258 1.00 92.31 81 VAL A C 1
ATOM 648 O O . VAL A 1 81 ? -11.835 3.819 3.579 1.00 92.31 81 VAL A O 1
ATOM 651 N N . MET A 1 82 ? -9.768 4.535 4.089 1.00 91.50 82 MET A N 1
ATOM 652 C CA . MET A 1 82 ? -10.108 4.941 5.449 1.00 91.50 82 MET A CA 1
ATOM 653 C C . MET A 1 82 ? -11.246 5.969 5.464 1.00 91.50 82 MET A C 1
ATOM 655 O O . MET A 1 82 ? -12.171 5.841 6.263 1.00 91.50 82 MET A O 1
ATOM 659 N N . TYR A 1 83 ? -11.209 6.983 4.598 1.00 89.38 83 TYR A N 1
ATOM 660 C CA . TYR A 1 83 ? -12.200 8.062 4.596 1.00 89.38 83 TYR A CA 1
ATOM 661 C C . TYR A 1 83 ? -13.590 7.623 4.134 1.00 89.38 83 TYR A C 1
ATOM 663 O O . TYR A 1 83 ? -14.581 8.160 4.636 1.00 89.38 83 TYR A O 1
ATOM 671 N N . LEU A 1 84 ? -13.676 6.639 3.238 1.00 89.50 84 LEU A N 1
ATOM 672 C CA . LEU A 1 84 ? -14.946 6.094 2.749 1.00 89.50 84 LEU A CA 1
ATOM 673 C C . LEU A 1 84 ? -15.624 5.141 3.745 1.00 89.50 84 LEU A C 1
ATOM 675 O O . LEU A 1 84 ? -16.800 4.805 3.595 1.00 89.50 84 LEU A O 1
ATOM 679 N N . MET A 1 85 ? -14.916 4.699 4.785 1.00 86.56 85 MET A N 1
ATOM 680 C CA . MET A 1 85 ? -15.465 3.781 5.775 1.00 86.56 85 MET A CA 1
ATOM 681 C C . MET A 1 85 ? -16.294 4.488 6.848 1.00 86.56 85 MET A C 1
ATOM 683 O O . MET A 1 85 ? -15.834 5.406 7.525 1.00 86.56 85 MET A O 1
ATOM 687 N N . LYS A 1 86 ? -17.493 3.956 7.118 1.00 87.31 86 LYS A N 1
ATOM 688 C CA . LYS A 1 86 ? -18.354 4.408 8.227 1.00 87.31 86 LYS A CA 1
ATOM 689 C C . LYS A 1 86 ? -17.631 4.358 9.582 1.00 87.31 86 LYS A C 1
ATOM 691 O O . LYS A 1 86 ? -17.709 5.304 10.357 1.00 87.31 86 LYS A O 1
ATOM 696 N N . ASN A 1 87 ? -16.868 3.290 9.829 1.00 87.88 87 ASN A N 1
ATOM 697 C CA . ASN A 1 87 ? -16.153 3.048 11.089 1.00 87.88 87 ASN A CA 1
ATOM 698 C C . ASN A 1 87 ? -14.650 3.357 10.980 1.00 87.88 87 ASN A C 1
ATOM 700 O O . ASN A 1 87 ? -13.815 2.637 11.535 1.00 87.88 87 ASN A O 1
ATOM 704 N N . LYS A 1 88 ? -14.303 4.435 10.262 1.00 88.19 88 LYS A N 1
ATOM 705 C CA . LYS A 1 88 ? -12.919 4.836 9.964 1.00 88.19 88 LYS A CA 1
ATOM 706 C C . LYS A 1 88 ? -11.990 4.923 11.173 1.00 88.19 88 LYS A C 1
ATOM 708 O O . LYS A 1 88 ? -10.832 4.569 11.053 1.00 88.19 88 LYS A O 1
ATOM 713 N N . TYR A 1 89 ? -12.480 5.298 12.355 1.00 88.94 89 TYR A N 1
ATOM 714 C CA . TYR A 1 89 ? -11.652 5.390 13.572 1.00 88.94 89 TYR A CA 1
ATOM 715 C C . TYR A 1 89 ? -11.186 4.036 14.122 1.00 88.94 89 TYR A C 1
ATOM 717 O O . TYR A 1 89 ? -10.367 3.978 15.025 1.00 88.94 89 TYR A O 1
ATOM 725 N N . THR A 1 90 ? -11.709 2.938 13.584 1.00 91.00 90 THR A N 1
ATOM 726 C CA . THR A 1 90 ? -11.317 1.571 13.961 1.00 91.00 90 THR A CA 1
ATOM 727 C C . THR A 1 90 ? -10.567 0.864 12.835 1.00 91.00 90 THR A C 1
ATOM 729 O O . THR A 1 90 ? -10.180 -0.296 12.972 1.00 91.00 90 THR A O 1
ATOM 732 N N . TYR A 1 91 ? -10.368 1.566 11.716 1.00 93.31 91 TYR A N 1
ATOM 733 C CA . TYR A 1 91 ? -9.676 1.071 10.543 1.00 93.31 91 TYR A CA 1
ATOM 734 C C . TYR A 1 91 ? -8.200 0.829 10.849 1.00 93.31 91 TYR A C 1
ATOM 736 O O . TYR A 1 91 ? -7.482 1.690 11.361 1.00 93.31 91 TYR A O 1
ATOM 744 N N . THR A 1 92 ? -7.744 -0.370 10.515 1.00 94.38 92 THR A N 1
ATOM 745 C CA . THR A 1 92 ? -6.350 -0.781 10.653 1.00 94.38 92 THR A CA 1
ATOM 746 C C . THR A 1 92 ? -5.967 -1.589 9.413 1.00 94.38 92 THR A C 1
ATOM 748 O O . THR A 1 92 ? -6.439 -2.725 9.283 1.00 94.38 92 THR A O 1
ATOM 751 N N . PRO A 1 93 ? -5.130 -1.049 8.507 1.00 94.69 93 PRO A N 1
ATOM 752 C CA . PRO A 1 93 ? -4.647 -1.804 7.357 1.00 94.69 93 PRO A CA 1
ATOM 753 C C . PRO A 1 93 ? -3.779 -2.978 7.820 1.00 94.69 93 PRO A C 1
ATOM 755 O O . PRO A 1 93 ? -3.070 -2.898 8.825 1.00 94.69 93 PRO A O 1
ATOM 758 N N . LYS A 1 94 ? -3.852 -4.092 7.093 1.00 95.62 94 LYS A N 1
ATOM 759 C CA . LYS A 1 94 ? -3.112 -5.334 7.373 1.00 95.62 94 LYS A CA 1
ATOM 760 C C . LYS A 1 94 ? -2.222 -5.733 6.212 1.00 95.62 94 LYS A C 1
ATOM 762 O O . LYS A 1 94 ? -1.079 -6.143 6.427 1.00 95.62 94 LYS A O 1
ATOM 767 N N . LYS A 1 95 ? -2.739 -5.601 4.991 1.00 96.38 95 LYS A N 1
ATOM 768 C CA . LYS A 1 95 ? -2.013 -5.909 3.764 1.00 96.38 95 LYS A CA 1
ATOM 769 C C . LYS A 1 95 ? -2.369 -4.919 2.666 1.00 96.38 95 LYS A C 1
ATOM 771 O O . LYS A 1 95 ? -3.522 -4.521 2.564 1.00 96.38 95 LYS A O 1
ATOM 776 N N . ILE A 1 96 ? -1.380 -4.565 1.857 1.00 95.31 96 ILE A N 1
ATOM 777 C CA . ILE A 1 96 ? -1.518 -3.749 0.658 1.00 95.31 96 ILE A CA 1
ATOM 778 C C . ILE A 1 96 ? -0.818 -4.471 -0.490 1.00 95.31 96 ILE A C 1
ATOM 780 O O . ILE A 1 96 ? 0.372 -4.785 -0.408 1.00 95.31 96 ILE A O 1
ATOM 784 N N . LEU A 1 97 ? -1.562 -4.745 -1.552 1.00 95.81 97 LEU A N 1
ATOM 785 C CA . LEU A 1 97 ? -1.057 -5.314 -2.792 1.00 95.81 97 LEU A CA 1
ATOM 786 C C . LEU A 1 97 ? -1.282 -4.311 -3.917 1.00 95.81 97 LEU A C 1
ATOM 788 O O . LEU A 1 97 ? -2.410 -3.909 -4.164 1.00 95.81 97 LEU A O 1
ATOM 792 N N . MET A 1 98 ? -0.213 -3.930 -4.607 1.00 93.69 98 MET A N 1
ATOM 793 C CA . MET A 1 98 ? -0.299 -3.086 -5.798 1.00 93.69 98 MET A CA 1
ATOM 794 C C . MET A 1 98 ? -0.058 -3.910 -7.059 1.00 93.69 98 MET A C 1
ATOM 796 O O . MET A 1 98 ? 0.896 -4.681 -7.124 1.00 93.69 98 MET A O 1
ATOM 800 N N . ILE A 1 99 ? -0.900 -3.743 -8.069 1.00 93.44 99 ILE A N 1
ATOM 801 C CA . ILE A 1 99 ? -0.810 -4.448 -9.346 1.00 93.44 99 ILE A CA 1
ATOM 802 C C . ILE A 1 99 ? -0.928 -3.417 -10.462 1.00 9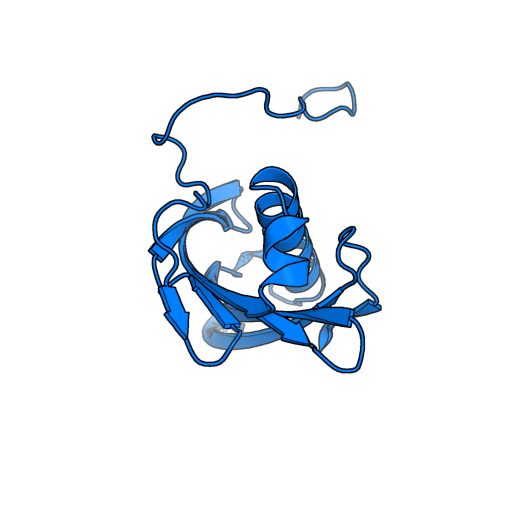3.44 99 ILE A C 1
ATOM 804 O O . ILE A 1 99 ? -1.904 -2.673 -10.505 1.00 93.44 99 ILE A O 1
ATOM 808 N N . HIS A 1 100 ? 0.039 -3.384 -11.372 1.00 91.12 100 HIS A N 1
ATOM 809 C CA . HIS A 1 100 ? -0.089 -2.611 -12.603 1.00 91.12 100 HIS A CA 1
ATOM 810 C C . HIS A 1 100 ? -0.877 -3.409 -13.651 1.00 91.12 100 HIS A C 1
ATOM 812 O O . HIS A 1 100 ? -0.500 -4.530 -14.002 1.00 91.12 100 HIS A O 1
ATOM 818 N N . GLY A 1 101 ? -1.975 -2.836 -14.140 1.00 83.12 101 GLY A N 1
ATOM 819 C CA . GLY A 1 101 ? -2.783 -3.388 -15.219 1.00 83.12 101 GLY A CA 1
ATOM 820 C C . GLY A 1 101 ? -2.145 -3.123 -16.579 1.00 83.12 101 GLY A C 1
ATOM 821 O O . GLY A 1 101 ? -1.981 -1.976 -16.987 1.00 83.12 101 GLY A O 1
ATOM 822 N N . VAL A 1 102 ? -1.816 -4.193 -17.305 1.00 71.94 102 VAL A N 1
ATOM 823 C CA . VAL A 1 102 ? -1.146 -4.113 -18.616 1.00 71.94 102 VAL A CA 1
ATOM 824 C C . VAL A 1 102 ? -2.019 -3.406 -19.664 1.00 71.94 102 VAL A C 1
ATOM 826 O O . VAL A 1 102 ? -1.506 -2.625 -20.460 1.00 71.94 102 VAL A O 1
ATOM 829 N N . ASP A 1 103 ? -3.336 -3.627 -19.632 1.00 71.25 103 ASP A N 1
ATOM 830 C CA . ASP A 1 103 ? -4.249 -3.176 -20.694 1.00 71.25 103 ASP A CA 1
ATOM 831 C C . ASP A 1 103 ? -4.760 -1.740 -20.517 1.00 71.25 103 ASP A C 1
ATOM 833 O O . ASP A 1 103 ? -5.110 -1.075 -21.490 1.00 71.25 103 ASP A O 1
ATOM 837 N N . ASN A 1 104 ? -4.835 -1.254 -19.277 1.00 69.75 104 ASN A N 1
ATOM 838 C CA . ASN A 1 104 ? -5.431 0.043 -18.946 1.00 69.75 104 ASN A CA 1
ATOM 839 C C . ASN A 1 104 ? -4.426 1.049 -18.368 1.00 69.75 104 ASN A C 1
ATOM 841 O O . ASN A 1 104 ? -4.832 2.165 -18.053 1.00 69.75 104 ASN A O 1
ATOM 845 N N . GLN A 1 105 ? -3.152 0.654 -18.228 1.00 79.44 105 GLN A N 1
ATOM 846 C CA . GLN A 1 105 ? -2.065 1.456 -17.646 1.00 79.44 105 GLN A CA 1
ATOM 847 C C . GLN A 1 105 ? -2.397 2.030 -16.257 1.00 79.44 105 GLN A C 1
ATOM 849 O O . GLN A 1 105 ? -1.870 3.064 -15.845 1.00 79.44 105 GLN A O 1
ATOM 854 N N . ASN A 1 106 ? -3.307 1.371 -15.536 1.00 88.06 106 ASN A N 1
ATOM 855 C CA . ASN A 1 106 ? -3.737 1.789 -14.213 1.00 88.06 106 ASN A CA 1
ATOM 856 C C . ASN A 1 106 ? -3.162 0.862 -13.149 1.00 88.06 106 ASN A C 1
ATOM 858 O O . ASN A 1 106 ? -2.984 -0.341 -13.341 1.00 88.06 106 ASN A O 1
ATOM 862 N N . TRP A 1 107 ? -2.944 1.432 -11.979 1.00 90.31 107 TRP A N 1
ATOM 863 C CA . TRP A 1 107 ? -2.596 0.734 -10.762 1.00 90.31 107 TRP A CA 1
ATOM 864 C C . TRP A 1 107 ? -3.854 0.332 -10.011 1.00 90.31 107 TRP A C 1
ATOM 866 O O . TRP A 1 107 ? -4.712 1.160 -9.712 1.00 90.31 107 TRP A O 1
ATOM 876 N N . ILE A 1 108 ? -3.933 -0.944 -9.667 1.00 93.50 108 ILE A N 1
ATOM 877 C CA . ILE A 1 108 ? -4.933 -1.502 -8.769 1.00 93.50 108 ILE A CA 1
ATOM 878 C C . ILE A 1 108 ? -4.249 -1.727 -7.426 1.00 93.50 108 ILE A C 1
ATOM 880 O O . ILE A 1 108 ? -3.241 -2.426 -7.344 1.00 93.50 108 ILE A O 1
ATOM 884 N N . ILE A 1 109 ? -4.787 -1.129 -6.371 1.00 94.69 109 ILE A N 1
ATOM 885 C CA . ILE A 1 109 ? -4.297 -1.265 -5.004 1.00 94.69 109 ILE A CA 1
ATOM 886 C C . ILE A 1 109 ? -5.370 -1.958 -4.176 1.00 94.69 109 ILE A C 1
ATOM 888 O O . ILE A 1 109 ? -6.402 -1.369 -3.869 1.00 94.69 109 ILE A O 1
ATOM 892 N N . ASP A 1 110 ? -5.113 -3.207 -3.810 1.00 96.19 110 ASP A N 1
ATOM 893 C CA . ASP A 1 110 ? -5.935 -3.978 -2.885 1.00 96.19 110 ASP A CA 1
ATOM 894 C C . ASP A 1 110 ? -5.447 -3.768 -1.455 1.00 96.19 110 ASP A C 1
ATOM 896 O O . ASP A 1 110 ? -4.281 -4.026 -1.138 1.00 96.19 110 ASP A O 1
ATOM 900 N N . ILE A 1 111 ? -6.337 -3.291 -0.591 1.00 96.75 111 ILE A N 1
ATOM 901 C CA . ILE A 1 111 ? -6.062 -3.073 0.822 1.00 96.75 111 ILE A CA 1
ATOM 902 C C . ILE A 1 111 ? -6.951 -3.990 1.646 1.00 96.75 111 ILE A C 1
ATOM 904 O O . ILE A 1 111 ? -8.158 -3.781 1.746 1.00 96.75 111 ILE A O 1
ATOM 908 N N . VAL A 1 112 ? -6.322 -4.941 2.332 1.00 96.88 112 VAL A N 1
ATOM 909 C CA . VAL A 1 112 ? -6.952 -5.758 3.372 1.00 96.88 112 VAL A CA 1
ATOM 910 C C . VAL A 1 112 ? -6.809 -5.045 4.709 1.00 96.88 112 VAL A C 1
ATOM 912 O O . VAL A 1 112 ? -5.708 -4.634 5.091 1.00 96.88 112 VAL A O 1
ATOM 915 N N . TYR A 1 113 ? -7.901 -4.939 5.456 1.00 95.12 113 TYR A N 1
ATOM 916 C CA . TYR A 1 113 ? -7.960 -4.225 6.728 1.00 95.12 113 TYR A CA 1
ATOM 917 C C . TYR A 1 113 ? -8.887 -4.908 7.735 1.00 95.12 113 TYR A C 1
ATOM 919 O O . TYR A 1 113 ? -9.720 -5.740 7.389 1.00 95.12 113 TYR A O 1
ATOM 927 N N . THR A 1 114 ? -8.779 -4.487 8.993 1.00 95.12 114 THR A N 1
ATOM 928 C CA . THR A 1 114 ? -9.766 -4.753 10.049 1.00 95.12 114 THR A CA 1
ATOM 929 C C . THR A 1 114 ? -10.471 -3.460 10.439 1.00 95.12 114 THR A C 1
ATOM 931 O O . THR A 1 114 ? -9.807 -2.429 10.559 1.00 95.12 114 THR A O 1
ATOM 934 N N . ALA A 1 115 ? -11.777 -3.513 10.701 1.00 92.44 115 ALA A N 1
ATOM 935 C CA . ALA A 1 115 ? -12.524 -2.433 11.353 1.00 92.44 115 ALA A CA 1
ATOM 936 C C . ALA A 1 115 ? -13.703 -2.982 12.165 1.00 92.44 115 ALA A C 1
ATOM 938 O O . ALA A 1 115 ? -14.137 -4.114 11.954 1.00 92.44 115 ALA A O 1
ATOM 939 N N . GLN A 1 116 ? -14.237 -2.195 13.098 1.00 92.19 116 GLN A N 1
ATOM 940 C CA . GLN A 1 116 ? -15.450 -2.566 13.823 1.00 92.19 116 GLN A CA 1
ATOM 941 C C . GLN A 1 116 ? -16.671 -2.529 12.897 1.00 92.19 116 GLN A C 1
ATOM 943 O O . GLN A 1 116 ? -16.770 -1.691 11.998 1.00 92.19 116 GLN A O 1
ATOM 948 N N . ASN A 1 117 ? -17.616 -3.439 13.117 1.00 88.00 117 ASN A N 1
ATOM 949 C CA . ASN A 1 117 ? -18.952 -3.393 12.535 1.00 88.00 117 ASN A CA 1
ATOM 950 C C . ASN A 1 117 ? -19.899 -2.535 13.398 1.00 88.00 117 ASN A C 1
ATOM 952 O O . ASN A 1 117 ? -19.524 -2.051 14.464 1.00 88.00 117 ASN A O 1
ATOM 956 N N . ASP A 1 118 ? -21.149 -2.385 12.956 1.00 85.00 118 ASP A N 1
ATOM 957 C CA . ASP A 1 118 ? -22.177 -1.607 13.670 1.00 85.00 118 ASP A CA 1
ATOM 958 C C . ASP A 1 118 ? -22.525 -2.158 15.071 1.00 85.00 118 ASP A C 1
ATOM 960 O O . ASP A 1 118 ? -23.152 -1.466 15.867 1.00 85.00 118 ASP A O 1
ATOM 964 N N . TYR A 1 119 ? -22.091 -3.380 15.391 1.00 87.69 119 TYR A N 1
ATOM 965 C CA . TYR A 1 119 ? -22.280 -4.043 16.683 1.00 87.69 119 TYR A CA 1
ATOM 966 C C . TYR A 1 119 ? -21.007 -4.029 17.554 1.00 87.69 119 TYR A C 1
ATOM 968 O O . TYR A 1 119 ? -20.961 -4.698 18.583 1.00 87.69 119 TYR A O 1
ATOM 976 N N . GLY A 1 120 ? -19.958 -3.304 17.143 1.00 85.06 120 GLY A N 1
ATOM 977 C CA . GLY A 1 120 ? -18.691 -3.175 17.875 1.00 85.06 120 GLY A CA 1
ATOM 978 C C . GLY A 1 120 ? -17.716 -4.350 17.717 1.00 85.06 120 GLY A C 1
ATOM 979 O O . GLY A 1 120 ? -16.620 -4.315 18.275 1.00 85.06 120 GLY A O 1
ATOM 980 N N . GLY A 1 121 ? -18.067 -5.382 16.943 1.00 89.19 121 GLY A N 1
ATOM 981 C CA . GLY A 1 121 ? -17.184 -6.517 16.659 1.00 89.19 121 GLY A CA 1
ATOM 982 C C . GLY A 1 121 ? -16.177 -6.196 15.555 1.00 89.19 121 GLY A C 1
ATOM 983 O O . GLY A 1 121 ? -16.548 -5.599 14.546 1.00 89.19 121 GLY A O 1
ATOM 984 N N . LEU A 1 122 ? -14.915 -6.610 15.713 1.00 92.06 122 LEU A N 1
ATOM 985 C CA . LEU A 1 122 ? -13.908 -6.494 14.653 1.00 92.06 122 LEU A CA 1
ATOM 986 C C . LEU A 1 122 ? -14.239 -7.438 13.494 1.00 92.06 122 LEU A C 1
ATOM 988 O O . LEU A 1 122 ? -14.537 -8.613 13.703 1.00 92.06 122 LEU A O 1
ATOM 992 N N . LYS A 1 123 ? -14.163 -6.916 12.272 1.00 93.19 123 LYS A N 1
ATOM 993 C CA . LYS A 1 123 ? -14.392 -7.653 11.035 1.00 93.19 123 LYS A CA 1
ATOM 994 C C . LYS A 1 123 ? -13.295 -7.324 10.025 1.00 93.19 123 LYS A C 1
ATOM 996 O O . LYS A 1 123 ? -12.923 -6.158 9.869 1.00 93.19 123 LYS A O 1
ATOM 1001 N N . ASP A 1 124 ? -12.820 -8.352 9.334 1.00 94.50 124 ASP A N 1
ATOM 1002 C CA . ASP A 1 124 ? -11.926 -8.201 8.190 1.00 94.50 124 ASP A CA 1
ATOM 1003 C C . ASP A 1 124 ? -12.696 -7.690 6.965 1.00 94.50 124 ASP A C 1
ATOM 1005 O O . ASP A 1 124 ? -13.857 -8.045 6.728 1.00 94.50 124 ASP A O 1
ATOM 1009 N N . GLY A 1 125 ? -12.035 -6.860 6.170 1.00 93.25 125 GLY A N 1
ATOM 1010 C CA . GLY A 1 125 ? -12.535 -6.365 4.899 1.00 93.25 125 GLY A CA 1
ATOM 1011 C C . GLY A 1 125 ? -11.402 -6.164 3.907 1.00 93.25 125 GLY A C 1
ATOM 1012 O O . GLY A 1 125 ? -10.224 -6.197 4.265 1.00 93.25 125 GLY A O 1
ATOM 1013 N N . HIS A 1 126 ? -11.780 -5.949 2.654 1.00 95.12 126 HIS A N 1
ATOM 1014 C CA . HIS A 1 126 ? -10.874 -5.463 1.629 1.00 95.12 126 HIS A CA 1
ATOM 1015 C C . HIS A 1 126 ? -11.530 -4.327 0.852 1.00 95.12 126 HIS A C 1
ATOM 1017 O O . HIS A 1 126 ? -12.761 -4.231 0.809 1.00 95.12 126 HIS A O 1
ATOM 1023 N N . LYS A 1 127 ? -10.703 -3.471 0.262 1.00 95.00 127 LYS A N 1
ATOM 1024 C CA . LYS A 1 127 ? -11.113 -2.422 -0.667 1.00 95.00 127 LYS A CA 1
ATOM 1025 C C . LYS A 1 127 ? -10.121 -2.354 -1.813 1.00 95.00 127 LYS A C 1
ATOM 1027 O O . LYS A 1 127 ? -8.917 -2.469 -1.585 1.00 95.00 127 LYS A O 1
ATOM 1032 N N . LEU A 1 128 ? -10.636 -2.139 -3.016 1.00 93.94 128 LEU A N 1
ATOM 1033 C CA . LEU A 1 128 ? -9.827 -1.979 -4.217 1.00 93.94 128 LEU A CA 1
ATOM 1034 C C . LEU A 1 128 ? -9.818 -0.508 -4.613 1.00 93.94 128 LEU A C 1
ATOM 1036 O O . LEU A 1 128 ? -10.866 0.113 -4.751 1.00 93.94 128 LEU A O 1
ATOM 1040 N N . VAL A 1 129 ? -8.634 0.054 -4.819 1.00 93.94 129 VAL A N 1
ATOM 1041 C CA . VAL A 1 129 ? -8.450 1.418 -5.317 1.00 93.94 129 VAL A CA 1
ATOM 1042 C C . VAL A 1 129 ? -7.812 1.342 -6.692 1.00 93.94 129 VAL A C 1
ATOM 1044 O O . VAL A 1 129 ? -6.740 0.764 -6.839 1.00 93.94 129 VAL A O 1
ATOM 1047 N N . THR A 1 130 ? -8.438 1.949 -7.695 1.00 92.94 130 THR A N 1
ATOM 1048 C CA . THR A 1 130 ? -7.843 2.095 -9.029 1.00 92.94 130 THR A CA 1
ATOM 1049 C C . THR A 1 130 ? -7.311 3.513 -9.195 1.00 92.94 130 THR A C 1
ATOM 1051 O O . THR A 1 130 ? -8.036 4.483 -8.959 1.00 92.94 130 THR A O 1
ATOM 1054 N N . MET A 1 131 ? -6.053 3.650 -9.609 1.0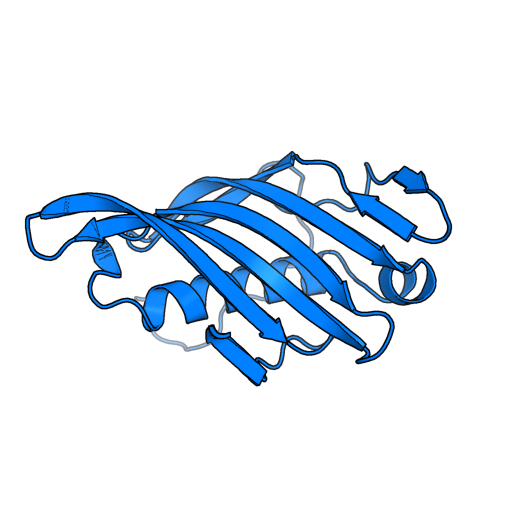0 90.44 131 MET A N 1
ATOM 1055 C CA . MET A 1 131 ? -5.393 4.940 -9.809 1.00 90.44 131 MET A CA 1
ATOM 1056 C C . MET A 1 131 ? -4.441 4.945 -1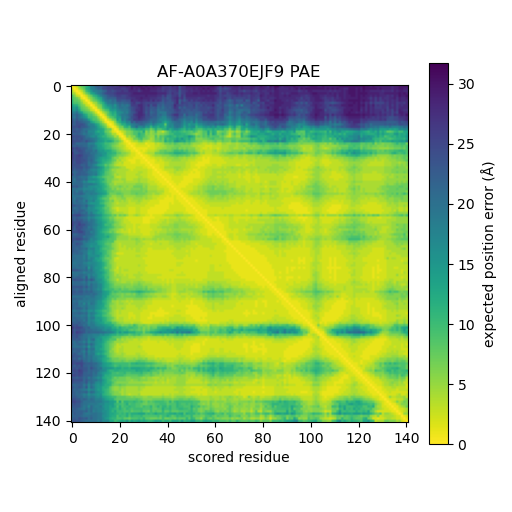1.006 1.00 90.44 131 MET A C 1
ATOM 1058 O O . MET A 1 131 ? -3.976 3.899 -11.440 1.00 90.44 131 MET A O 1
ATOM 1062 N N . THR A 1 132 ? -4.128 6.122 -11.531 1.00 81.88 132 THR A N 1
ATOM 1063 C CA . THR A 1 132 ? -3.023 6.334 -12.486 1.00 81.88 132 THR A CA 1
ATOM 1064 C C . THR A 1 132 ? -1.645 6.179 -11.828 1.00 81.88 132 THR A C 1
ATOM 1066 O O . THR A 1 132 ? -1.509 6.259 -10.605 1.00 81.88 132 THR A O 1
ATOM 1069 N N . GLY A 1 133 ? -0.587 6.088 -12.645 1.00 68.38 133 GLY A N 1
ATOM 1070 C CA . GLY A 1 133 ? 0.811 6.145 -12.184 1.00 68.38 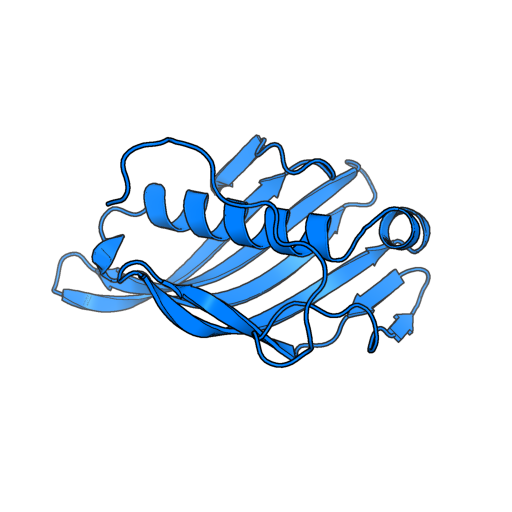133 GLY A CA 1
ATOM 1071 C C . GLY A 1 133 ? 1.241 7.468 -11.521 1.00 68.38 133 GLY A C 1
ATOM 1072 O O . GLY A 1 133 ? 2.201 7.478 -10.752 1.00 68.38 133 GLY A O 1
ATOM 1073 N N . ASP A 1 134 ? 0.521 8.580 -11.734 1.00 69.75 134 ASP A N 1
ATOM 1074 C CA . ASP A 1 134 ? 0.715 9.845 -10.993 1.00 69.75 134 ASP A CA 1
ATOM 1075 C C . ASP A 1 134 ? -0.137 9.930 -9.701 1.00 69.75 134 ASP A C 1
ATOM 1077 O O . ASP A 1 134 ? -0.089 10.910 -8.943 1.00 69.75 134 ASP A O 1
ATOM 1081 N N . GLY A 1 135 ? -0.876 8.861 -9.387 1.00 68.19 135 GLY A N 1
ATOM 1082 C CA . GLY A 1 135 ? -1.646 8.704 -8.159 1.00 68.19 135 GLY A CA 1
ATOM 1083 C C . GLY A 1 135 ? -2.950 9.501 -8.137 1.00 68.19 135 GLY A C 1
ATOM 1084 O O . GLY A 1 135 ? -3.379 9.924 -7.059 1.00 68.19 135 GLY A O 1
ATOM 1085 N N . PHE A 1 136 ? -3.555 9.768 -9.293 1.00 77.12 136 PHE A N 1
ATOM 1086 C CA . PHE A 1 136 ? -4.941 10.215 -9.396 1.00 77.12 136 PHE A CA 1
ATOM 1087 C C . PHE A 1 136 ? -5.875 9.017 -9.207 1.00 77.12 136 PHE A C 1
ATOM 1089 O O . PHE A 1 136 ? -5.755 8.011 -9.902 1.00 77.12 136 PHE A O 1
ATOM 1096 N N . VAL A 1 137 ? -6.797 9.114 -8.249 1.00 80.88 137 VAL A N 1
ATOM 1097 C CA . VAL A 1 137 ? -7.722 8.027 -7.910 1.00 80.88 137 VAL A CA 1
ATOM 1098 C C . VAL A 1 137 ? -8.943 8.107 -8.815 1.00 80.88 137 VAL A C 1
ATOM 1100 O O . VAL A 1 137 ? -9.667 9.099 -8.798 1.00 80.88 137 VAL A O 1
ATOM 1103 N N . TYR A 1 138 ? -9.172 7.053 -9.594 1.00 76.00 138 TYR A N 1
ATOM 1104 C CA . TYR A 1 138 ? -10.339 6.939 -10.465 1.00 76.00 138 TYR A CA 1
ATOM 1105 C C . TYR A 1 138 ? -11.543 6.359 -9.744 1.00 76.00 138 TYR A C 1
ATOM 1107 O O . TYR A 1 138 ? -12.669 6.786 -9.985 1.00 76.00 138 TYR A O 1
ATOM 1115 N N . HIS A 1 139 ? -11.306 5.342 -8.915 1.00 83.00 139 HIS A N 1
ATOM 1116 C CA . HIS A 1 139 ? -12.377 4.510 -8.391 1.00 83.00 139 HIS A CA 1
ATOM 1117 C C . HIS A 1 139 ? -11.965 3.790 -7.112 1.00 83.00 139 HIS A C 1
ATOM 1119 O O . HIS A 1 139 ? -10.804 3.393 -6.974 1.00 83.00 139 HIS A O 1
ATOM 1125 N N . VAL A 1 140 ? -12.923 3.606 -6.202 1.00 83.75 140 VAL A N 1
ATOM 1126 C CA . VAL A 1 140 ? -12.758 2.814 -4.979 1.00 83.75 140 VAL A CA 1
ATOM 1127 C C . VAL A 1 140 ? -13.955 1.872 -4.829 1.00 83.75 140 VAL A C 1
ATOM 1129 O O . VAL A 1 140 ? -15.077 2.343 -4.635 1.00 83.75 140 VAL A O 1
ATOM 1132 N N . ASP A 1 141 ? -13.703 0.563 -4.899 1.00 79.88 141 ASP A N 1
ATOM 1133 C CA . ASP A 1 141 ? -14.682 -0.528 -4.730 1.00 79.88 141 ASP A CA 1
ATOM 1134 C C . ASP A 1 141 ? -14.627 -1.136 -3.331 1.00 79.88 141 ASP A C 1
ATOM 1136 O O . ASP A 1 141 ? -13.517 -1.486 -2.865 1.00 79.88 141 ASP A O 1
#

pLDDT: mean 79.81, std 18.06, range [30.56, 96.88]

Nearest PDB structures (foldseek):
  8vfq-assembly1_A  TM=5.162E-01  e=1.548E-01  synthetic construct
  3cyg-assembly3_B  TM=3.626E-01  e=7.690E-02  Fervidobacterium nodosum Rt17-B1
  5i6e-assembly1_A  TM=2.572E-01  e=6.456E-02  Saccharomyces cerevisiae S288C
  5efv-assembly1_C  TM=3.534E-01  e=6.274E-01  Dubowvirus dv11
  5csk-assembly1_B  TM=2.423E-01  e=1.844E-01  Saccharomyces cerevisiae S288C

Foldseek 3Di:
DDDDDDDDDDDDDDPPQFADDPPAWDDDPQKTKFDWDWGWDQALVRDTDTATEIEIEGPVLVVVDDSVLVRLLVNLVRVVVLVPDPQSSFKDWHYWYWYQDPPPQKIKIKTWIWGADPVRDIDIDIKIWIGHSNNHTDDID

Sequence (141 aa):
MNKNGTYKYVKEVSDKDGRILLKNFKEADGLIIYPESLIKIENADEKKIDVKFSFISTKDEFSTLTESSINLMVAKANFEVMYLMKNKYTYTPKKILMIHGVDNQNWIIDIVYTAQNDYGGLKDGHKLVTMTGDGFVYHVD